Protein AF-A0A090Q340-F1 (afdb_monomer_lite)

Organism: NCBI:txid323273

Sequence (55 aa):
MALANIGFCYSQIGNGIKSKEYYQRTLAEFPESGLAKSALKMINSMEKNAPQHGV

Foldseek 3Di:
DVLQVQLVVCVVVVNLVSNLVSLVVVCVVVVPPPSSVVSNVVSVVVVVPPPCDDD

pLDDT: mean 90.89, std 14.64, range [38.94, 98.62]

Structure (mmCIF, N/CA/C/O backbone):
data_AF-A0A090Q340-F1
#
_entry.id   AF-A0A090Q340-F1
#
loop_
_atom_site.group_PDB
_atom_site.id
_atom_site.type_symbol
_atom_site.label_atom_id
_atom_site.label_alt_id
_atom_site.label_comp_id
_atom_site.label_asym_id
_atom_site.label_entity_id
_atom_site.label_seq_id
_atom_site.pdbx_PDB_ins_code
_atom_site.Cartn_x
_atom_site.Cartn_y
_atom_site.Cartn_z
_atom_site.occupancy
_atom_site.B_iso_or_equiv
_atom_site.auth_seq_id
_atom_site.auth_comp_id
_atom_site.auth_asym_id
_atom_site.auth_atom_id
_atom_site.pdbx_PDB_model_num
ATOM 1 N N . MET A 1 1 ? 4.009 4.861 -9.513 1.00 74.94 1 MET A N 1
ATOM 2 C CA . MET A 1 1 ? 3.852 5.953 -8.516 1.00 74.94 1 MET A CA 1
ATOM 3 C C . MET A 1 1 ? 2.394 6.309 -8.214 1.00 74.94 1 MET A C 1
ATOM 5 O O . MET A 1 1 ? 2.062 6.343 -7.039 1.00 74.94 1 MET A O 1
ATOM 9 N N . ALA A 1 2 ? 1.509 6.506 -9.203 1.00 94.69 2 ALA A N 1
ATOM 10 C CA . ALA A 1 2 ? 0.099 6.865 -8.953 1.00 94.69 2 ALA A CA 1
ATOM 11 C C . ALA A 1 2 ? -0.639 5.919 -7.978 1.00 94.69 2 ALA A C 1
ATOM 13 O O . ALA A 1 2 ? -1.306 6.391 -7.063 1.00 94.69 2 ALA A O 1
ATOM 14 N N . LEU A 1 3 ? -0.456 4.598 -8.109 1.00 96.81 3 LEU A N 1
ATOM 15 C CA . LEU A 1 3 ? -1.057 3.606 -7.202 1.00 96.81 3 LEU A CA 1
ATOM 16 C C . LEU A 1 3 ? -0.658 3.823 -5.732 1.00 96.81 3 LEU A C 1
ATOM 18 O O . LEU A 1 3 ? -1.517 3.780 -4.856 1.00 96.81 3 LEU A O 1
ATOM 22 N N . ALA A 1 4 ? 0.614 4.129 -5.464 1.00 96.88 4 ALA A N 1
ATOM 23 C CA . ALA A 1 4 ? 1.100 4.373 -4.107 1.00 96.88 4 ALA A CA 1
ATOM 24 C C . ALA A 1 4 ? 0.498 5.649 -3.504 1.00 96.88 4 ALA A C 1
ATOM 26 O O . ALA A 1 4 ? 0.162 5.673 -2.322 1.00 96.88 4 ALA A O 1
ATOM 27 N N . ASN A 1 5 ? 0.317 6.689 -4.324 1.00 97.69 5 ASN A N 1
ATOM 28 C CA . ASN A 1 5 ? -0.321 7.930 -3.890 1.00 97.69 5 ASN A CA 1
ATOM 29 C C . ASN A 1 5 ? -1.803 7.714 -3.569 1.00 97.69 5 ASN A C 1
ATOM 31 O O . ASN A 1 5 ? -2.290 8.254 -2.584 1.00 97.69 5 ASN A O 1
ATOM 35 N N . ILE A 1 6 ? -2.512 6.881 -4.338 1.00 98.12 6 ILE A N 1
ATOM 36 C CA . ILE A 1 6 ? -3.901 6.517 -4.023 1.00 98.12 6 ILE A CA 1
ATOM 37 C C . ILE A 1 6 ? -3.964 5.749 -2.695 1.00 98.12 6 ILE A C 1
ATOM 39 O O . ILE A 1 6 ? -4.812 6.048 -1.854 1.00 98.12 6 ILE A O 1
ATOM 43 N N . GLY A 1 7 ? -3.033 4.815 -2.470 1.00 97.81 7 GLY A N 1
ATOM 44 C CA . GLY A 1 7 ? -2.897 4.115 -1.189 1.00 97.81 7 GLY A CA 1
ATOM 45 C C . GLY A 1 7 ? -2.694 5.075 -0.013 1.00 97.81 7 GLY A C 1
ATOM 46 O O . GLY A 1 7 ? -3.350 4.927 1.020 1.00 97.81 7 GLY A O 1
ATOM 47 N N . PHE A 1 8 ? -1.865 6.104 -0.200 1.00 97.56 8 PHE A N 1
ATOM 48 C CA . PHE A 1 8 ? -1.656 7.166 0.785 1.00 97.56 8 PHE A CA 1
ATOM 49 C C . PHE A 1 8 ? -2.922 8.005 1.012 1.00 97.56 8 PHE A C 1
ATOM 51 O O . PHE A 1 8 ? -3.331 8.217 2.147 1.00 97.56 8 PHE A O 1
ATOM 58 N N . CYS A 1 9 ? -3.617 8.440 -0.039 1.00 98.25 9 CYS A N 1
ATOM 59 C CA . CYS A 1 9 ? -4.868 9.188 0.120 1.00 98.25 9 CYS A CA 1
ATOM 60 C C . CYS A 1 9 ? -5.914 8.391 0.912 1.00 98.25 9 CYS A C 1
ATOM 62 O O . CYS A 1 9 ? -6.574 8.948 1.789 1.00 98.25 9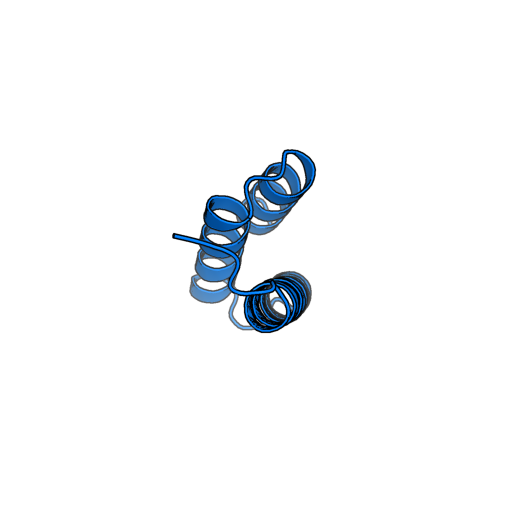 CYS A O 1
ATOM 64 N N . TYR A 1 10 ? -6.031 7.084 0.658 1.00 98.38 10 TYR A N 1
ATOM 65 C CA . TYR A 1 10 ? -6.928 6.228 1.429 1.00 98.38 10 TYR A CA 1
ATOM 66 C C . TYR A 1 10 ? -6.523 6.099 2.902 1.00 98.38 10 TYR A C 1
ATOM 68 O O . TYR A 1 10 ? -7.416 6.077 3.749 1.00 98.38 10 TYR A O 1
ATOM 76 N N . SER A 1 11 ? -5.223 6.082 3.234 1.00 96.06 11 SER A N 1
ATOM 77 C CA . SER A 1 11 ? -4.797 6.094 4.643 1.00 96.06 11 SER A CA 1
ATOM 78 C C . SER A 1 11 ? -5.162 7.405 5.334 1.00 96.06 11 SER A C 1
ATOM 80 O O . SER A 1 11 ? -5.626 7.376 6.470 1.00 96.06 11 SER A O 1
ATOM 82 N N . GLN A 1 12 ? -5.026 8.542 4.643 1.00 96.50 12 GLN A N 1
ATOM 83 C CA . GLN A 1 12 ? -5.352 9.858 5.205 1.00 96.50 12 GLN A CA 1
ATOM 84 C C . GLN A 1 12 ? -6.838 10.011 5.556 1.00 96.50 12 GLN A C 1
ATOM 86 O O . GLN A 1 12 ? -7.166 10.728 6.496 1.00 96.50 12 GLN A O 1
ATOM 91 N N . ILE A 1 13 ? -7.735 9.326 4.839 1.00 97.44 13 ILE A N 1
ATOM 92 C CA . ILE A 1 13 ? -9.181 9.338 5.125 1.00 97.44 13 ILE A CA 1
ATOM 93 C C . ILE A 1 13 ? -9.637 8.166 6.010 1.00 97.44 13 ILE A C 1
ATOM 95 O O . ILE A 1 13 ? -10.828 7.876 6.088 1.00 97.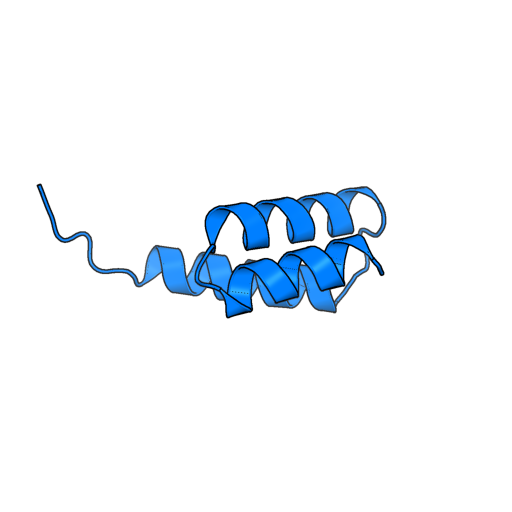44 13 ILE A O 1
ATOM 99 N N . GLY A 1 14 ? -8.700 7.453 6.644 1.00 94.31 14 GLY A N 1
ATOM 100 C CA . GLY A 1 14 ? -8.998 6.346 7.556 1.00 94.31 14 GLY A CA 1
ATOM 101 C C . GLY A 1 14 ? -9.430 5.042 6.876 1.00 94.31 14 GLY A C 1
ATOM 102 O O . GLY A 1 14 ? -9.785 4.082 7.556 1.00 94.31 14 GLY A O 1
ATOM 103 N N . ASN A 1 15 ? -9.375 4.952 5.544 1.00 96.81 15 ASN A N 1
ATOM 104 C CA . ASN A 1 15 ? -9.721 3.730 4.820 1.00 96.81 15 ASN A CA 1
ATOM 105 C C . ASN A 1 15 ? -8.495 2.814 4.671 1.00 96.81 15 ASN A C 1
ATOM 107 O O . ASN A 1 15 ? -7.894 2.700 3.599 1.00 96.81 15 ASN A O 1
ATOM 111 N N . GLY A 1 16 ? -8.132 2.141 5.766 1.00 95.19 16 GLY A N 1
ATOM 112 C CA . GLY A 1 16 ? -6.991 1.219 5.809 1.00 95.19 16 GLY A CA 1
ATOM 113 C C . GLY A 1 16 ? -7.104 0.044 4.828 1.00 95.19 16 GLY A C 1
ATOM 114 O O . GLY A 1 16 ? -6.098 -0.359 4.246 1.00 95.19 16 GLY A O 1
ATOM 115 N N . ILE A 1 17 ? -8.323 -0.449 4.573 1.00 96.31 17 ILE A N 1
ATOM 116 C CA . ILE A 1 17 ? -8.580 -1.564 3.645 1.00 96.31 17 ILE A CA 1
ATOM 117 C C . ILE A 1 17 ? -8.178 -1.171 2.220 1.00 96.31 17 ILE A C 1
ATOM 119 O O . ILE A 1 17 ? -7.350 -1.841 1.600 1.00 96.31 17 ILE A O 1
ATOM 123 N N . LYS A 1 18 ? -8.700 -0.046 1.711 1.00 97.69 18 LYS A N 1
ATOM 124 C CA . LYS A 1 18 ? -8.328 0.440 0.375 1.00 97.69 18 LYS A CA 1
ATOM 125 C C . LYS A 1 18 ? -6.872 0.882 0.318 1.00 97.69 18 LYS A C 1
ATOM 127 O O . LYS A 1 18 ? -6.205 0.638 -0.680 1.00 97.69 18 LYS A O 1
ATOM 132 N N . SER A 1 19 ? -6.349 1.479 1.387 1.00 98.31 19 SER A N 1
ATOM 133 C CA . SER A 1 19 ? -4.928 1.826 1.457 1.00 98.31 19 SER A CA 1
ATOM 134 C C . SER A 1 19 ? -4.040 0.600 1.199 1.00 98.31 19 SER A C 1
ATOM 136 O O . SER A 1 19 ? -3.196 0.622 0.298 1.00 98.31 19 SER A O 1
ATOM 138 N N . LYS A 1 20 ? -4.304 -0.508 1.907 1.00 98.25 20 LYS A N 1
ATOM 139 C CA . LYS A 1 20 ? -3.603 -1.789 1.750 1.00 98.25 20 LYS A CA 1
ATOM 140 C C . LYS A 1 20 ? -3.708 -2.335 0.325 1.00 98.25 20 LYS A C 1
ATOM 142 O O . LYS A 1 20 ? -2.680 -2.670 -0.262 1.00 98.25 20 LYS A O 1
ATOM 147 N N . GLU A 1 21 ? -4.911 -2.351 -0.251 1.00 98.44 21 GLU A N 1
ATOM 148 C CA . GLU A 1 21 ? -5.151 -2.830 -1.621 1.00 98.44 21 GLU A CA 1
ATOM 149 C C . GLU A 1 21 ? -4.276 -2.095 -2.650 1.00 98.44 21 GLU A C 1
ATOM 151 O O . GLU A 1 21 ? -3.601 -2.713 -3.477 1.00 98.44 21 GLU A O 1
ATOM 156 N N . TYR A 1 22 ? -4.226 -0.763 -2.589 1.00 98.62 22 TYR A N 1
ATOM 157 C CA . TYR A 1 22 ? -3.460 0.028 -3.554 1.00 98.62 22 TYR A CA 1
ATOM 158 C C . TYR A 1 22 ? -1.944 -0.105 -3.375 1.00 98.62 22 TYR A C 1
ATOM 160 O O . TYR A 1 22 ? -1.200 -0.088 -4.365 1.00 98.62 22 TYR A O 1
ATOM 168 N N . TYR A 1 23 ? -1.460 -0.308 -2.148 1.00 98.50 23 TYR A N 1
ATOM 169 C CA . TYR A 1 23 ? -0.052 -0.640 -1.933 1.00 98.50 23 TYR A CA 1
ATOM 170 C C . TYR A 1 23 ? 0.298 -2.053 -2.420 1.00 98.50 23 TYR A C 1
ATOM 172 O O . TYR A 1 23 ? 1.363 -2.231 -3.008 1.00 98.50 23 TYR A O 1
ATOM 180 N N . GLN A 1 24 ? -0.595 -3.039 -2.279 1.00 98.44 24 GLN A N 1
ATOM 181 C CA . GLN A 1 24 ? -0.401 -4.374 -2.864 1.00 98.44 24 GLN A CA 1
ATOM 182 C C . GLN A 1 24 ? -0.344 -4.312 -4.394 1.00 98.44 24 GLN A C 1
ATOM 184 O O . GLN A 1 24 ? 0.576 -4.863 -4.996 1.00 98.44 24 GLN A O 1
ATOM 189 N N . ARG A 1 25 ? -1.252 -3.558 -5.025 1.00 98.31 25 ARG A N 1
ATOM 190 C CA . ARG A 1 25 ? -1.219 -3.301 -6.476 1.00 98.31 25 ARG A CA 1
ATOM 191 C C . ARG A 1 25 ? 0.062 -2.588 -6.905 1.00 98.31 25 ARG A C 1
ATOM 193 O O . ARG A 1 25 ? 0.614 -2.896 -7.952 1.00 98.31 25 ARG A O 1
ATOM 200 N N . THR A 1 26 ? 0.571 -1.669 -6.083 1.00 98.25 26 THR A N 1
ATOM 201 C CA . THR A 1 26 ? 1.869 -1.030 -6.344 1.00 98.25 26 THR A CA 1
ATOM 202 C C . THR A 1 26 ? 2.999 -2.056 -6.378 1.00 98.25 26 THR A C 1
ATOM 204 O O . THR A 1 26 ? 3.868 -1.933 -7.230 1.00 98.25 26 THR A O 1
ATOM 207 N N . LEU A 1 27 ? 2.998 -3.057 -5.491 1.00 98.06 27 LEU A N 1
ATOM 208 C CA . LEU A 1 27 ? 4.024 -4.105 -5.482 1.00 98.06 27 LEU A CA 1
ATOM 209 C C . LEU A 1 27 ? 3.868 -5.138 -6.597 1.00 98.06 27 LEU A C 1
ATOM 211 O O . LEU A 1 27 ? 4.872 -5.723 -6.986 1.00 98.06 27 LEU A O 1
ATOM 215 N N . ALA A 1 28 ? 2.657 -5.346 -7.116 1.00 97.88 28 ALA A N 1
ATOM 216 C CA . ALA A 1 28 ? 2.455 -6.181 -8.298 1.00 97.88 28 ALA A CA 1
ATOM 217 C C . ALA A 1 28 ? 3.173 -5.590 -9.527 1.00 97.88 28 ALA A C 1
ATOM 219 O O . ALA A 1 28 ? 3.847 -6.314 -10.249 1.00 97.88 28 ALA A O 1
ATOM 220 N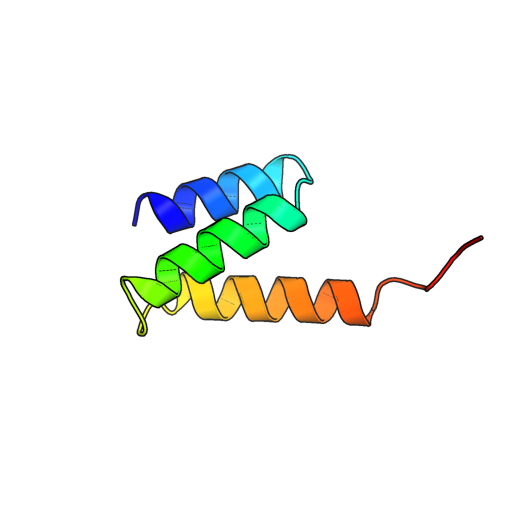 N . GLU A 1 29 ? 3.096 -4.266 -9.701 1.00 97.19 29 GLU A N 1
ATOM 221 C CA . GLU A 1 29 ? 3.728 -3.555 -10.824 1.00 97.19 29 GLU A CA 1
ATOM 222 C C . GLU A 1 29 ? 5.193 -3.177 -10.548 1.00 97.19 29 GLU A C 1
ATOM 224 O O . GLU A 1 29 ? 6.034 -3.168 -11.442 1.00 97.19 29 GLU A O 1
ATOM 229 N N . PHE A 1 30 ? 5.509 -2.844 -9.294 1.00 96.81 30 PHE A N 1
ATOM 230 C CA . PHE A 1 30 ? 6.824 -2.377 -8.857 1.00 96.81 30 PHE A CA 1
ATOM 231 C C . PHE A 1 30 ? 7.263 -3.141 -7.600 1.00 96.81 30 PHE A C 1
ATOM 233 O O . PHE A 1 30 ? 7.216 -2.589 -6.491 1.00 96.81 30 PHE A O 1
ATOM 240 N N . PRO A 1 31 ? 7.734 -4.394 -7.748 1.00 97.12 31 PRO A N 1
ATOM 241 C CA . PRO A 1 31 ? 8.109 -5.253 -6.621 1.00 97.12 31 PRO A CA 1
ATOM 242 C C . PRO A 1 31 ? 9.202 -4.664 -5.723 1.00 97.12 31 PRO A C 1
ATOM 244 O O . PRO A 1 31 ? 9.337 -5.042 -4.559 1.00 97.12 31 PRO A O 1
ATOM 247 N N . GLU A 1 32 ? 9.987 -3.715 -6.234 1.00 97.19 32 GLU A N 1
ATOM 248 C CA . GLU A 1 32 ? 11.064 -3.042 -5.504 1.00 97.19 32 GLU A CA 1
ATOM 249 C C . GLU A 1 32 ? 10.631 -1.747 -4.801 1.00 97.19 32 GLU A C 1
ATOM 251 O O . GLU A 1 32 ? 11.446 -1.099 -4.149 1.00 97.19 32 GLU A O 1
ATOM 256 N N . SER A 1 33 ? 9.347 -1.374 -4.859 1.00 97.69 33 SER A N 1
ATOM 257 C CA . SER A 1 33 ? 8.854 -0.146 -4.229 1.00 97.69 33 SER A CA 1
ATOM 258 C C . SER A 1 33 ? 9.037 -0.165 -2.705 1.00 97.69 33 SER A C 1
ATOM 260 O O . SER A 1 33 ? 8.253 -0.766 -1.964 1.00 97.69 33 SER A O 1
ATOM 262 N N . GLY A 1 34 ? 10.055 0.551 -2.220 1.00 97.38 34 GLY A N 1
ATOM 263 C CA . GLY A 1 34 ? 10.325 0.704 -0.787 1.00 97.38 34 GLY A CA 1
ATOM 264 C C . GLY A 1 34 ? 9.171 1.368 -0.031 1.00 97.38 34 GLY A C 1
ATOM 265 O O . GLY A 1 34 ? 8.851 0.960 1.085 1.00 97.38 34 GLY A O 1
ATOM 266 N N . LEU A 1 35 ? 8.489 2.326 -0.667 1.00 96.62 35 LEU A N 1
ATOM 267 C CA . LEU A 1 35 ? 7.313 2.996 -0.109 1.00 96.62 35 LEU A CA 1
ATOM 268 C C . LEU A 1 35 ? 6.173 2.003 0.155 1.00 96.62 35 LEU A C 1
ATOM 270 O O . LEU A 1 35 ? 5.665 1.943 1.272 1.00 96.62 35 LEU A O 1
ATOM 274 N N . ALA A 1 36 ? 5.801 1.194 -0.842 1.00 97.94 36 ALA A N 1
ATOM 275 C CA . ALA A 1 36 ? 4.702 0.243 -0.696 1.00 97.94 36 ALA A CA 1
ATOM 276 C C . ALA A 1 36 ? 5.031 -0.872 0.310 1.00 97.94 36 ALA A C 1
ATOM 278 O O . ALA A 1 36 ? 4.183 -1.224 1.130 1.00 97.94 36 ALA A O 1
ATOM 279 N N . LYS A 1 37 ? 6.279 -1.368 0.327 1.00 98.44 37 LYS A N 1
ATOM 280 C CA . LYS A 1 37 ? 6.748 -2.323 1.351 1.00 98.44 37 LYS A CA 1
ATOM 281 C C . LYS A 1 37 ? 6.623 -1.745 2.760 1.00 98.44 37 LYS A C 1
ATOM 283 O O . LYS A 1 37 ? 6.104 -2.409 3.657 1.00 98.44 37 LYS A O 1
ATOM 288 N N . SER A 1 38 ? 7.081 -0.509 2.948 1.00 97.94 38 SER A N 1
ATOM 289 C CA . SER A 1 38 ? 7.064 0.161 4.253 1.00 97.94 38 SER A CA 1
ATOM 290 C C . SER A 1 38 ? 5.637 0.421 4.732 1.00 97.94 38 SER A C 1
ATOM 292 O O . SER A 1 38 ? 5.310 0.107 5.876 1.00 97.94 38 SER A O 1
ATOM 294 N N . ALA A 1 39 ? 4.768 0.908 3.844 1.00 97.19 39 ALA A N 1
ATOM 295 C CA . ALA A 1 39 ? 3.366 1.155 4.155 1.00 97.19 39 ALA A CA 1
ATOM 296 C C . ALA A 1 39 ? 2.627 -0.134 4.550 1.00 97.19 39 ALA A C 1
ATOM 298 O O . ALA A 1 39 ? 1.975 -0.174 5.591 1.00 97.19 39 ALA A O 1
ATOM 299 N N . LEU A 1 40 ? 2.790 -1.223 3.790 1.00 97.69 40 LEU A N 1
ATOM 300 C CA . LEU A 1 40 ? 2.170 -2.510 4.123 1.00 97.69 40 LEU A CA 1
ATOM 301 C C . LEU A 1 40 ? 2.684 -3.082 5.444 1.00 97.69 40 LEU A C 1
ATOM 303 O O . LEU A 1 40 ? 1.900 -3.622 6.221 1.00 97.69 40 LEU A O 1
ATOM 307 N N . LYS A 1 41 ? 3.982 -2.938 5.740 1.00 97.38 41 LYS A N 1
ATOM 308 C CA . LYS A 1 41 ? 4.544 -3.347 7.034 1.00 97.38 41 LYS A CA 1
ATOM 309 C C . LYS A 1 41 ? 3.890 -2.586 8.192 1.00 97.38 41 LYS A C 1
ATOM 311 O O . LYS A 1 41 ? 3.551 -3.205 9.201 1.00 97.38 41 LYS A O 1
ATOM 316 N N . MET A 1 42 ? 3.690 -1.276 8.042 1.00 95.25 42 MET A N 1
ATOM 317 C CA . MET A 1 42 ? 3.019 -0.447 9.046 1.00 95.25 42 MET A CA 1
ATOM 318 C C . MET A 1 42 ? 1.556 -0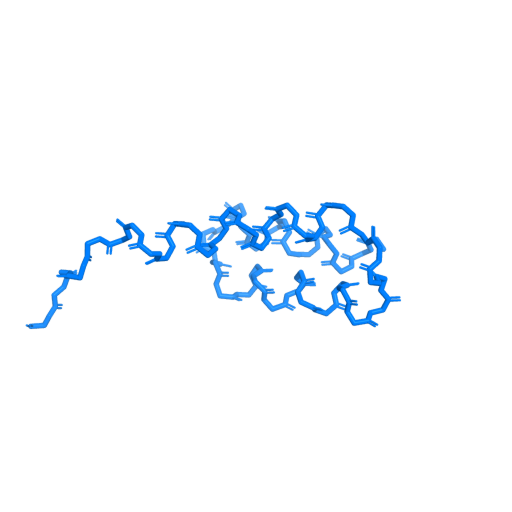.867 9.223 1.00 95.25 42 MET A C 1
ATOM 320 O O . MET A 1 42 ? 1.141 -1.129 10.349 1.00 95.25 42 MET A O 1
ATOM 324 N N . ILE A 1 43 ? 0.805 -1.012 8.126 1.00 94.94 43 ILE A N 1
ATOM 325 C CA . ILE A 1 43 ? -0.604 -1.438 8.144 1.00 94.94 43 ILE A CA 1
ATOM 326 C C . ILE A 1 43 ? -0.758 -2.791 8.848 1.00 94.94 43 ILE A C 1
ATOM 328 O O . ILE A 1 43 ? -1.515 -2.890 9.809 1.00 94.94 43 ILE A O 1
ATOM 332 N N . ASN A 1 44 ? 0.033 -3.795 8.459 1.00 94.56 44 ASN A N 1
ATOM 333 C CA . ASN A 1 44 ? -0.023 -5.123 9.073 1.00 94.56 44 ASN A CA 1
ATOM 334 C C . ASN A 1 44 ? 0.333 -5.090 10.571 1.00 94.56 44 ASN A C 1
ATOM 336 O O . ASN A 1 44 ? -0.218 -5.858 11.356 1.00 94.56 44 ASN A O 1
ATOM 340 N N . SER A 1 45 ? 1.251 -4.209 10.984 1.00 93.69 45 SER A N 1
ATOM 341 C CA . SER A 1 45 ? 1.603 -4.040 12.402 1.00 93.69 45 SER A CA 1
ATOM 342 C C . SER A 1 45 ? 0.447 -3.434 13.203 1.00 93.69 45 SER A C 1
ATOM 344 O O . SER A 1 45 ? 0.189 -3.867 14.322 1.00 93.69 45 SER A O 1
ATOM 346 N N . MET A 1 46 ? -0.272 -2.468 12.624 1.00 89.12 46 MET A N 1
ATOM 347 C CA . MET A 1 46 ? -1.456 -1.866 13.244 1.00 89.12 46 MET A CA 1
ATOM 348 C C . MET A 1 46 ? -2.617 -2.860 13.337 1.00 89.12 46 MET A C 1
ATOM 350 O O . MET A 1 46 ? -3.245 -2.946 14.384 1.00 89.12 46 MET A O 1
ATOM 354 N N . GLU A 1 47 ? -2.861 -3.659 12.294 1.00 88.50 47 GLU A N 1
ATOM 355 C CA . GLU A 1 47 ? -3.879 -4.723 12.311 1.00 88.50 47 GLU A CA 1
ATOM 356 C C . GLU A 1 47 ? -3.595 -5.765 13.402 1.00 88.50 47 GLU A C 1
ATOM 358 O O . GLU A 1 47 ? -4.509 -6.220 14.082 1.00 88.50 47 GLU A O 1
ATOM 363 N N . LYS A 1 48 ? -2.320 -6.120 13.604 1.00 84.00 48 LYS A N 1
ATOM 364 C CA . LYS A 1 48 ? -1.911 -7.100 14.619 1.00 84.00 48 LYS A CA 1
ATOM 365 C C . LYS A 1 48 ? -2.037 -6.572 16.053 1.00 84.00 48 LYS A C 1
ATOM 367 O O . LYS A 1 48 ? -2.214 -7.365 16.972 1.00 84.00 48 LYS A O 1
ATOM 372 N N . ASN A 1 49 ? -1.937 -5.254 16.228 1.00 75.75 49 ASN A N 1
ATOM 373 C CA . ASN A 1 49 ? -2.016 -4.575 17.523 1.00 75.75 49 ASN A CA 1
ATOM 374 C C . ASN A 1 49 ? -3.397 -3.972 17.814 1.00 75.75 49 ASN A C 1
ATOM 376 O O . ASN A 1 49 ? -3.596 -3.434 18.904 1.00 75.75 49 ASN A O 1
ATOM 380 N N . ALA A 1 50 ? -4.343 -4.034 16.874 1.00 65.44 50 ALA A N 1
ATOM 381 C CA . ALA A 1 50 ? -5.715 -3.636 17.137 1.00 65.44 50 ALA A CA 1
ATOM 382 C C . ALA A 1 50 ? -6.298 -4.597 18.191 1.00 65.44 50 ALA A C 1
ATOM 384 O O . ALA A 1 50 ? -6.303 -5.811 17.958 1.00 65.44 50 ALA A O 1
ATOM 385 N N . PRO A 1 51 ? -6.759 -4.107 19.359 1.00 55.06 51 PRO A N 1
ATOM 386 C CA . PRO A 1 51 ? -7.444 -4.966 20.307 1.00 55.06 51 PRO A CA 1
ATOM 387 C C . PRO A 1 51 ? -8.649 -5.579 19.596 1.00 55.06 51 PRO A C 1
ATOM 389 O O . PRO A 1 51 ? -9.468 -4.869 19.014 1.00 55.06 51 PRO A O 1
ATOM 392 N N . GLN A 1 52 ? -8.748 -6.907 19.631 1.00 55.72 52 GLN A N 1
ATOM 393 C CA . GLN A 1 52 ? -9.981 -7.604 19.293 1.00 55.72 52 GLN A CA 1
ATOM 394 C C . GLN A 1 52 ? -11.026 -7.215 20.356 1.00 55.72 52 GLN A C 1
ATOM 396 O O . GLN A 1 52 ? -11.135 -7.834 21.411 1.00 55.72 52 GLN A O 1
ATOM 401 N N . HIS A 1 53 ? -11.724 -6.108 20.122 1.00 49.50 53 HIS A N 1
ATOM 402 C CA . HIS A 1 53 ? -12.864 -5.622 20.894 1.00 49.50 53 HIS A CA 1
ATOM 403 C C . HIS A 1 53 ? -13.836 -5.000 19.884 1.00 49.50 53 HIS A C 1
ATOM 405 O O . HIS A 1 53 ? -13.494 -4.017 19.239 1.00 49.50 53 HIS A O 1
ATOM 411 N N . GLY A 1 54 ? -15.032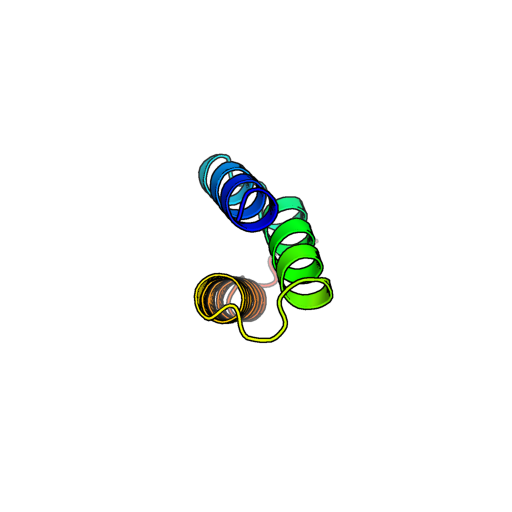 -5.520 19.648 1.00 47.53 54 GLY A N 1
ATOM 412 C CA . GLY A 1 54 ? -15.680 -6.686 20.220 1.00 47.53 54 GLY A CA 1
ATOM 413 C C . GLY A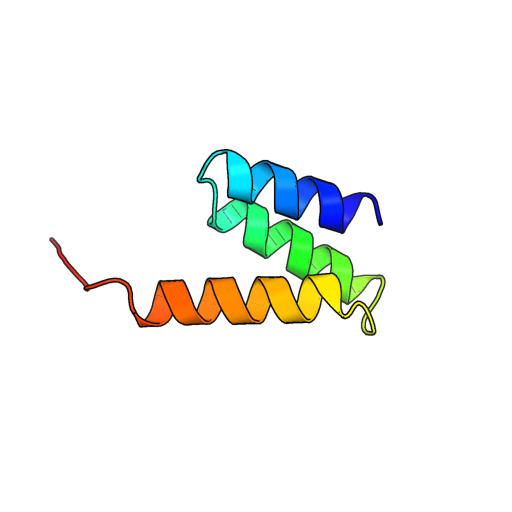 1 54 ? -16.929 -7.033 19.409 1.00 47.53 54 GLY A C 1
ATOM 414 O O . GLY A 1 54 ? -17.454 -6.204 18.662 1.00 47.53 54 GLY A O 1
ATOM 415 N N . VAL A 1 55 ? -17.367 -8.272 19.580 1.00 38.94 55 VAL A N 1
ATOM 416 C CA . VAL A 1 55 ? -18.763 -8.705 19.483 1.00 38.94 55 VAL A CA 1
ATOM 417 C C . VAL A 1 55 ? -19.091 -9.412 20.784 1.00 38.94 55 VAL A C 1
ATOM 419 O O . VAL A 1 55 ? -18.201 -10.149 21.268 1.00 38.94 55 VAL A O 1
#

InterPro domains:
  IPR011990 Tetratricopeptide-like helical domain superfamily [G3DSA:1.25.40.10] (1-51)

Radius of gyration: 11.76 Å; chains: 1; bounding box: 30×19×32 Å

Secondary structure (DSSP, 8-state):
-HHHHHHHHHHHTT-HHHHHHHHHHHHHH-TT-HHHHHHHHHHHHHHHHS-----